Protein AF-A0A0K8Q286-F1 (afdb_monomer)

Sequence (168 aa):
MEIRVSDVCLDVRDAALIAALVRALVETAAREWEAGKPPDMVPAAILRQAAWRASRFGIEGSLLHPVAHKLDTARNVVTAIYDHVRDALDETGDATYVMEGLQRILTQGTGATRQRRSYERNGSLADVVTHATGVTHEETSNPHSGAERVLRSVVIPSRRPGVAALSR

Secondary structure (DSSP, 8-state):
-----PPPPSSHHHHHHHHHHHHHHHHHHHHHHHTTPPPP---HHHHHHHHHHHHHHGGGSEEE-TTT-SEEEHHHHHHHHHHHHHHHHHHHT-HHHHHHHHHHHHHH--HHHHHHHHHHHHT-HHHHHHHHHHHHHS----TTTTHHHHHTT------PPP-PPP--

Mean predicted aligned error: 9.71 Å

Structure (mmCIF, N/CA/C/O backbone):
data_AF-A0A0K8Q286-F1
#
_entry.id   AF-A0A0K8Q286-F1
#
loop_
_atom_site.group_PDB
_atom_site.id
_atom_site.type_symbol
_atom_site.label_atom_id
_atom_site.label_alt_id
_atom_site.label_comp_id
_atom_site.label_asym_id
_atom_site.label_entity_id
_atom_site.label_seq_id
_atom_site.pdbx_PDB_ins_code
_atom_site.Cartn_x
_atom_site.Cartn_y
_atom_site.Cartn_z
_atom_site.occupancy
_atom_site.B_iso_or_equiv
_atom_site.auth_seq_id
_atom_site.auth_comp_id
_atom_site.auth_asym_id
_atom_site.auth_atom_id
_atom_site.pdbx_PDB_model_num
ATOM 1 N N . MET A 1 1 ? 5.631 -16.336 -7.757 1.00 86.88 1 MET A N 1
ATOM 2 C CA . MET A 1 1 ? 6.086 -15.442 -6.667 1.00 86.88 1 MET A CA 1
ATOM 3 C C . MET A 1 1 ? 4.959 -15.342 -5.652 1.00 86.88 1 MET A C 1
ATOM 5 O O . MET A 1 1 ? 3.812 -15.384 -6.075 1.00 86.88 1 MET A O 1
ATOM 9 N N . GLU A 1 2 ? 5.255 -15.244 -4.357 1.00 93.19 2 GLU A N 1
ATOM 10 C CA . GLU A 1 2 ? 4.238 -15.126 -3.301 1.00 93.19 2 GLU A CA 1
ATOM 11 C C . GLU A 1 2 ? 4.537 -13.894 -2.435 1.00 93.19 2 GLU A C 1
ATOM 13 O O . GLU A 1 2 ? 5.647 -13.759 -1.921 1.00 93.19 2 GLU A O 1
ATOM 18 N N . ILE A 1 3 ? 3.564 -12.990 -2.280 1.00 93.88 3 ILE A N 1
ATOM 19 C CA . ILE A 1 3 ? 3.702 -11.753 -1.497 1.00 93.88 3 ILE A CA 1
ATOM 20 C C . ILE A 1 3 ? 2.902 -11.891 -0.200 1.00 93.88 3 ILE A C 1
ATOM 22 O O . ILE A 1 3 ? 1.687 -12.050 -0.233 1.00 93.88 3 ILE A O 1
ATOM 26 N N . ARG A 1 4 ? 3.593 -11.831 0.947 1.00 93.94 4 ARG A N 1
ATOM 27 C CA . ARG A 1 4 ? 3.036 -12.136 2.284 1.00 93.94 4 ARG A CA 1
ATOM 28 C C . ARG A 1 4 ? 3.178 -10.986 3.291 1.00 93.94 4 ARG A C 1
ATOM 30 O O . ARG A 1 4 ? 3.358 -11.221 4.480 1.00 93.94 4 ARG A O 1
ATOM 37 N N . VAL A 1 5 ? 3.180 -9.745 2.806 1.00 90.56 5 VAL A N 1
ATOM 38 C CA . VAL A 1 5 ? 3.386 -8.545 3.643 1.00 90.56 5 VAL A CA 1
ATOM 39 C C . VAL A 1 5 ? 2.078 -7.921 4.144 1.00 90.56 5 VAL A C 1
ATOM 41 O O . VAL A 1 5 ? 2.094 -7.134 5.084 1.00 90.56 5 VAL A O 1
ATOM 44 N N . SER A 1 6 ? 0.952 -8.242 3.509 1.00 89.50 6 SER A N 1
ATOM 45 C CA . SER A 1 6 ? -0.342 -7.622 3.792 1.00 89.50 6 SER A CA 1
ATOM 46 C C . SER A 1 6 ? -1.106 -8.361 4.889 1.00 89.50 6 SER A C 1
ATOM 48 O O . SER A 1 6 ? -1.218 -9.585 4.851 1.00 89.50 6 SER A O 1
ATOM 50 N N . ASP A 1 7 ? -1.689 -7.596 5.813 1.00 92.19 7 ASP A N 1
ATOM 51 C CA . ASP A 1 7 ? -2.733 -8.078 6.721 1.00 92.19 7 ASP A CA 1
ATOM 52 C C . ASP A 1 7 ? -4.074 -8.247 5.983 1.00 92.19 7 ASP A C 1
ATOM 54 O O . ASP A 1 7 ? -4.258 -7.778 4.855 1.00 92.19 7 ASP A O 1
ATOM 58 N N . VAL A 1 8 ? -5.049 -8.880 6.643 1.00 91.75 8 VAL A N 1
ATOM 59 C CA . VAL A 1 8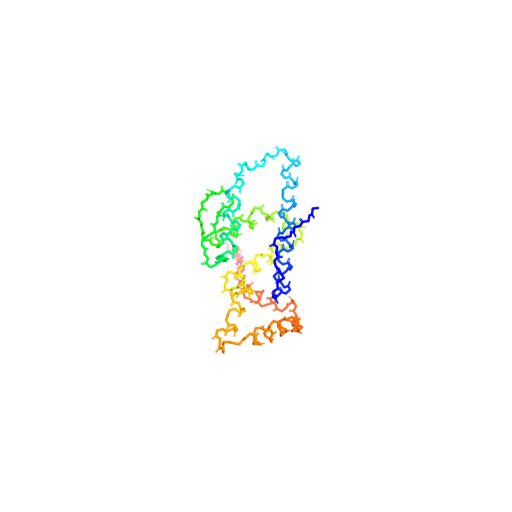 ? -6.426 -8.972 6.136 1.00 91.75 8 VAL A CA 1
ATOM 60 C C . VAL A 1 8 ? -7.055 -7.577 6.087 1.00 91.75 8 VAL A C 1
ATOM 62 O O . VAL A 1 8 ? -7.121 -6.870 7.095 1.00 91.75 8 VAL A O 1
ATOM 65 N N . CYS A 1 9 ? -7.536 -7.171 4.911 1.00 93.38 9 CYS A N 1
ATOM 66 C CA . CYS A 1 9 ? -8.200 -5.883 4.741 1.00 93.38 9 CYS A CA 1
ATOM 67 C C . CYS A 1 9 ? -9.593 -5.876 5.377 1.00 93.38 9 CYS A C 1
ATOM 69 O O . CYS A 1 9 ? -10.349 -6.834 5.248 1.00 93.38 9 CYS A O 1
ATOM 71 N N . LEU A 1 10 ? -9.951 -4.751 6.003 1.00 93.25 10 LEU A N 1
ATOM 72 C CA . LEU A 1 10 ? -11.299 -4.522 6.536 1.00 93.25 10 LEU A CA 1
ATOM 73 C C . LEU A 1 10 ? -12.357 -4.429 5.424 1.00 93.25 10 LEU A C 1
ATOM 75 O O . LEU A 1 10 ? -13.507 -4.778 5.642 1.00 93.25 10 LEU A O 1
ATOM 79 N N . ASP A 1 11 ? -11.963 -3.918 4.257 1.00 92.12 11 ASP A N 1
ATOM 80 C CA . ASP A 1 11 ? -12.818 -3.684 3.096 1.00 92.12 11 ASP A CA 1
ATOM 81 C C . ASP A 1 11 ? -12.265 -4.466 1.898 1.00 92.12 11 ASP A C 1
ATOM 83 O O . ASP A 1 11 ? -11.071 -4.386 1.593 1.00 92.12 11 ASP A O 1
ATOM 87 N N . VAL A 1 12 ? -13.127 -5.203 1.192 1.00 94.06 12 VAL A N 1
ATOM 88 C CA . VAL A 1 12 ? -12.737 -6.010 0.022 1.00 94.06 12 VAL A CA 1
ATOM 89 C C . VAL A 1 12 ? -12.137 -5.161 -1.103 1.00 94.06 12 VAL A C 1
ATOM 91 O O . VAL A 1 12 ? -11.270 -5.625 -1.843 1.00 94.06 12 VAL A O 1
ATOM 94 N N . ARG A 1 13 ? -12.531 -3.885 -1.203 1.00 94.44 13 ARG A N 1
ATOM 95 C CA . ARG A 1 13 ? -11.971 -2.945 -2.181 1.00 94.44 13 ARG A CA 1
ATOM 96 C C . ARG A 1 13 ? -10.506 -2.632 -1.889 1.00 94.44 13 ARG A C 1
ATOM 98 O O . ARG A 1 13 ? -9.739 -2.401 -2.815 1.00 94.44 13 ARG A O 1
ATOM 105 N N . ASP A 1 14 ? -10.098 -2.634 -0.621 1.00 95.06 14 ASP A N 1
ATOM 106 C CA . ASP A 1 14 ? -8.689 -2.446 -0.261 1.00 95.06 14 ASP A CA 1
ATOM 107 C C . ASP A 1 14 ? -7.869 -3.701 -0.601 1.00 95.06 14 ASP A C 1
ATOM 109 O O . ASP A 1 14 ? -6.742 -3.582 -1.080 1.00 95.06 14 ASP A O 1
ATOM 113 N N . ALA A 1 15 ? -8.447 -4.898 -0.444 1.00 95.38 15 ALA A N 1
ATOM 114 C CA . ALA A 1 15 ? -7.791 -6.147 -0.835 1.00 95.38 15 ALA A CA 1
ATOM 115 C C . ALA A 1 15 ? -7.560 -6.223 -2.354 1.00 95.38 15 ALA A C 1
ATOM 117 O O . ALA A 1 15 ? -6.452 -6.526 -2.799 1.00 95.38 15 ALA A O 1
ATOM 118 N N . ALA A 1 16 ? -8.580 -5.897 -3.152 1.00 96.69 16 ALA A N 1
ATOM 119 C CA . ALA A 1 16 ? -8.466 -5.854 -4.609 1.00 96.69 16 ALA A CA 1
ATOM 120 C C . ALA A 1 16 ? -7.492 -4.759 -5.084 1.00 96.69 16 ALA A C 1
ATOM 122 O O . ALA A 1 16 ? -6.695 -5.005 -5.987 1.00 96.69 16 ALA A O 1
ATOM 123 N N . LEU A 1 17 ? -7.474 -3.591 -4.429 1.00 97.62 17 LEU A N 1
ATOM 124 C CA . LEU A 1 17 ? -6.483 -2.540 -4.681 1.00 97.62 17 LEU A CA 1
ATOM 125 C C . LEU A 1 17 ? -5.046 -3.034 -4.461 1.00 97.62 17 LEU A C 1
ATOM 127 O O . LEU A 1 17 ? -4.186 -2.824 -5.317 1.00 97.62 17 LEU A O 1
ATOM 131 N N . ILE A 1 18 ? -4.781 -3.699 -3.331 1.00 96.81 18 ILE A N 1
ATOM 132 C CA . ILE A 1 18 ? -3.459 -4.266 -3.034 1.00 96.81 18 ILE A CA 1
ATOM 133 C C . ILE A 1 18 ? -3.087 -5.323 -4.077 1.00 96.81 18 ILE A C 1
ATOM 135 O O . ILE A 1 18 ? -1.960 -5.314 -4.566 1.00 96.81 18 ILE A O 1
ATOM 139 N N . ALA A 1 19 ? -4.021 -6.201 -4.451 1.00 97.31 19 ALA A N 1
ATOM 140 C CA . ALA A 1 19 ? -3.778 -7.230 -5.457 1.00 97.31 19 ALA A CA 1
ATOM 141 C C . ALA A 1 19 ? -3.413 -6.628 -6.827 1.00 97.31 19 ALA A C 1
ATOM 143 O O . ALA A 1 19 ? -2.432 -7.059 -7.435 1.00 97.31 19 ALA A O 1
ATOM 144 N N . ALA A 1 20 ? -4.146 -5.605 -7.281 1.00 98.25 20 ALA A N 1
ATOM 145 C CA . ALA A 1 20 ? -3.866 -4.905 -8.534 1.00 98.25 20 ALA A CA 1
ATOM 146 C C . ALA A 1 20 ? -2.491 -4.217 -8.513 1.00 98.25 20 ALA A C 1
ATOM 148 O O . ALA A 1 20 ? -1.699 -4.394 -9.438 1.00 98.25 20 ALA A O 1
ATOM 149 N N . LEU A 1 21 ? -2.161 -3.507 -7.426 1.00 97.88 21 LEU A N 1
ATOM 150 C CA . LEU A 1 21 ? -0.854 -2.862 -7.256 1.00 97.88 21 LEU A CA 1
ATOM 151 C C . LEU A 1 21 ? 0.298 -3.868 -7.224 1.00 97.88 21 LEU A C 1
ATOM 153 O O . LEU A 1 21 ? 1.310 -3.658 -7.884 1.00 97.88 21 LEU A O 1
ATOM 157 N N . VAL A 1 22 ? 0.157 -4.966 -6.478 1.00 97.88 22 VAL A N 1
ATOM 158 C CA . VAL A 1 22 ? 1.180 -6.019 -6.404 1.00 97.88 22 VAL A CA 1
ATOM 159 C C . VAL A 1 22 ? 1.397 -6.658 -7.770 1.00 97.88 22 VAL A C 1
ATOM 161 O O . VAL A 1 22 ? 2.541 -6.837 -8.181 1.00 97.88 22 VAL A O 1
ATOM 164 N N . ARG A 1 23 ? 0.317 -6.976 -8.489 1.00 98.00 23 ARG A N 1
ATOM 165 C CA . ARG A 1 23 ? 0.405 -7.531 -9.841 1.00 98.00 23 ARG A CA 1
ATOM 166 C C . ARG A 1 23 ? 1.133 -6.571 -10.782 1.00 98.00 23 ARG A C 1
ATOM 168 O O . ARG A 1 23 ? 2.031 -7.009 -11.492 1.00 98.00 23 ARG A O 1
ATOM 175 N N . ALA A 1 24 ? 0.793 -5.284 -10.745 1.00 98.56 24 ALA A N 1
ATOM 176 C CA . ALA A 1 24 ? 1.437 -4.271 -11.572 1.00 98.56 24 ALA A CA 1
ATOM 177 C C . ALA A 1 24 ? 2.921 -4.075 -11.211 1.00 98.56 24 ALA A C 1
ATOM 179 O O . ALA A 1 24 ? 3.753 -4.014 -12.106 1.00 98.56 24 ALA A O 1
ATOM 180 N N . LEU A 1 25 ? 3.282 -4.077 -9.921 1.00 97.62 25 LEU A N 1
ATOM 181 C CA . LEU A 1 25 ? 4.682 -4.038 -9.471 1.00 97.62 25 LEU A CA 1
ATOM 182 C C . LEU A 1 25 ? 5.492 -5.234 -9.988 1.00 97.62 25 LEU A C 1
ATOM 184 O O . LEU A 1 25 ? 6.625 -5.066 -10.434 1.00 97.62 25 LEU A O 1
ATOM 188 N N . VAL A 1 26 ? 4.923 -6.442 -9.920 1.00 97.50 26 VAL A N 1
ATOM 189 C CA . VAL A 1 26 ? 5.582 -7.662 -10.409 1.00 97.50 26 VAL A CA 1
ATOM 190 C C . VAL A 1 26 ? 5.764 -7.613 -11.923 1.00 97.50 26 VAL A C 1
ATOM 192 O O . VAL A 1 26 ? 6.849 -7.930 -12.402 1.00 97.50 26 VAL A O 1
ATOM 195 N N . GLU A 1 27 ? 4.736 -7.193 -12.658 1.00 98.12 27 GLU A N 1
ATOM 196 C CA . GLU A 1 27 ? 4.788 -7.058 -14.115 1.00 98.12 27 GLU A CA 1
ATOM 197 C C . GLU A 1 27 ? 5.829 -6.017 -14.548 1.00 98.12 27 GLU A C 1
ATOM 199 O O . GLU A 1 27 ? 6.678 -6.306 -15.390 1.00 98.12 27 GLU A O 1
ATOM 204 N N . THR A 1 28 ? 5.830 -4.835 -13.922 1.00 97.81 28 THR A N 1
ATOM 205 C CA . THR A 1 28 ? 6.839 -3.801 -14.177 1.00 97.81 28 THR A CA 1
ATOM 206 C C . THR A 1 28 ? 8.247 -4.339 -13.922 1.00 97.81 28 THR A C 1
ATOM 208 O O . THR A 1 28 ? 9.100 -4.241 -14.801 1.00 97.81 28 THR A O 1
ATOM 211 N N . ALA A 1 29 ? 8.491 -4.983 -12.776 1.00 96.50 29 ALA A N 1
ATOM 212 C CA . ALA A 1 29 ? 9.807 -5.532 -12.449 1.00 96.50 29 ALA A CA 1
ATOM 213 C C . ALA A 1 29 ? 10.257 -6.641 -13.423 1.00 96.50 29 ALA A C 1
ATOM 215 O O . ALA A 1 29 ? 11.434 -6.709 -13.779 1.00 96.50 29 ALA A O 1
ATOM 216 N N . ALA A 1 30 ? 9.335 -7.499 -13.876 1.00 97.12 30 ALA A N 1
ATOM 217 C CA . ALA A 1 30 ? 9.631 -8.542 -14.857 1.00 97.12 30 ALA A CA 1
ATOM 218 C C . ALA A 1 30 ? 10.073 -7.940 -16.199 1.00 97.12 30 ALA A C 1
ATOM 220 O O . ALA A 1 30 ? 11.106 -8.335 -16.739 1.00 97.12 30 ALA A O 1
ATOM 221 N N . ARG A 1 31 ? 9.360 -6.918 -16.688 1.00 97.38 31 ARG A N 1
ATOM 222 C CA . ARG A 1 31 ? 9.719 -6.202 -17.925 1.00 97.38 31 ARG A CA 1
ATOM 223 C C . ARG A 1 31 ? 11.051 -5.484 -17.820 1.00 97.38 31 ARG A C 1
ATOM 225 O O . ARG A 1 31 ? 11.828 -5.477 -18.770 1.00 97.38 31 ARG A O 1
ATOM 232 N N . GLU A 1 32 ? 11.325 -4.853 -16.681 1.00 97.31 32 GLU A N 1
ATOM 233 C CA . GLU A 1 32 ? 12.608 -4.190 -16.454 1.00 97.31 32 GLU A CA 1
ATOM 234 C C . GLU A 1 32 ? 13.766 -5.189 -16.503 1.00 97.31 32 GLU A C 1
ATOM 236 O O . GLU A 1 32 ? 14.785 -4.907 -17.140 1.00 97.31 32 GLU A O 1
ATOM 241 N N . TRP A 1 33 ? 13.581 -6.373 -15.915 1.00 97.00 33 TRP A N 1
ATOM 242 C CA . TRP A 1 33 ? 14.554 -7.458 -15.987 1.00 97.00 33 TRP A CA 1
ATOM 243 C C . TRP A 1 33 ? 14.748 -7.980 -17.417 1.00 97.00 33 TRP A C 1
ATOM 245 O O . TRP A 1 33 ? 15.889 -8.087 -17.868 1.00 97.00 33 TRP A O 1
ATOM 255 N N . GLU A 1 34 ? 13.666 -8.239 -18.159 1.00 97.94 34 GLU A N 1
ATOM 256 C CA . GLU A 1 34 ? 13.732 -8.665 -19.569 1.00 97.94 34 GLU A CA 1
ATOM 257 C C . GLU A 1 34 ? 14.422 -7.621 -20.460 1.00 97.94 34 GLU A C 1
ATOM 259 O O . GLU A 1 34 ? 15.180 -7.969 -21.365 1.00 97.94 34 GLU A O 1
ATOM 264 N N . ALA A 1 35 ? 14.224 -6.334 -20.164 1.00 97.94 35 ALA A N 1
ATOM 265 C CA . ALA A 1 35 ? 14.889 -5.221 -20.834 1.00 97.94 35 ALA A CA 1
ATOM 266 C C . ALA A 1 35 ? 16.355 -5.016 -20.396 1.00 97.94 35 ALA A C 1
ATOM 268 O O . ALA A 1 35 ? 17.002 -4.068 -20.846 1.00 97.94 35 ALA A O 1
ATOM 269 N N . GLY A 1 36 ? 16.888 -5.861 -19.508 1.00 97.94 36 GLY A N 1
ATOM 270 C CA . GLY A 1 36 ? 18.265 -5.784 -19.023 1.00 97.94 36 GLY A CA 1
ATOM 271 C C . GLY A 1 36 ? 18.542 -4.596 -18.099 1.00 97.94 36 GLY A C 1
ATOM 272 O O . GLY A 1 36 ? 19.703 -4.220 -17.923 1.00 97.94 36 GLY A O 1
ATOM 273 N N . LYS A 1 37 ? 17.509 -3.982 -17.507 1.00 97.00 37 LYS A N 1
ATOM 274 C CA . LYS A 1 37 ? 17.691 -2.904 -16.531 1.00 97.00 37 LYS A CA 1
ATOM 275 C C . LYS A 1 37 ? 18.150 -3.504 -15.195 1.00 97.00 37 LYS A C 1
ATOM 277 O O . LYS A 1 37 ? 17.470 -4.380 -14.658 1.00 97.00 37 LYS A O 1
ATOM 282 N N . PRO A 1 38 ? 19.287 -3.061 -14.635 1.00 93.56 38 PRO A N 1
ATOM 283 C CA . PRO A 1 38 ? 19.722 -3.538 -13.331 1.00 93.56 38 PRO A CA 1
ATOM 284 C C . PRO A 1 38 ? 18.783 -3.020 -12.227 1.00 93.56 38 PRO A C 1
ATOM 286 O O . PRO A 1 38 ? 18.315 -1.882 -12.320 1.00 93.56 38 PRO A O 1
ATOM 2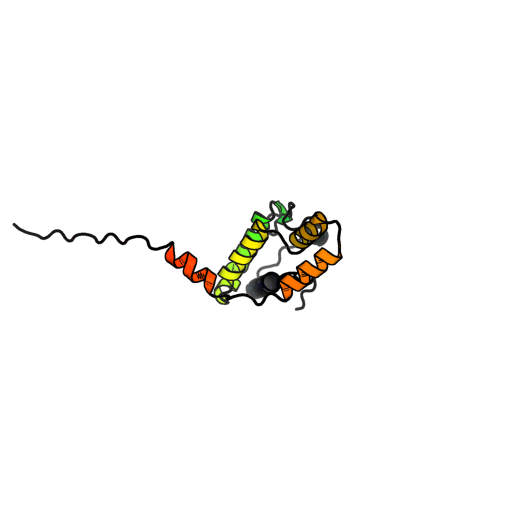89 N N . PRO A 1 39 ? 18.529 -3.811 -11.168 1.00 90.62 39 PRO A N 1
ATOM 290 C CA . PRO A 1 39 ? 17.761 -3.341 -10.022 1.00 90.62 39 PRO A CA 1
ATOM 291 C C . PRO A 1 39 ? 18.520 -2.242 -9.268 1.00 90.62 39 PRO A C 1
ATOM 293 O O . PRO A 1 39 ? 19.754 -2.218 -9.254 1.00 90.62 39 PRO A O 1
ATOM 296 N N . ASP A 1 40 ? 17.783 -1.365 -8.584 1.00 88.75 40 ASP A N 1
ATOM 297 C CA . ASP A 1 40 ? 18.391 -0.423 -7.645 1.00 88.75 40 ASP A CA 1
ATOM 298 C C . ASP A 1 40 ? 19.000 -1.190 -6.457 1.00 88.75 40 ASP A C 1
ATOM 300 O O . ASP A 1 40 ? 18.330 -1.980 -5.784 1.00 88.75 40 ASP A O 1
ATOM 304 N N . MET A 1 41 ? 20.288 -0.969 -6.195 1.00 90.12 41 MET A N 1
ATOM 305 C CA . MET A 1 41 ? 21.068 -1.696 -5.189 1.00 90.12 41 MET A CA 1
ATOM 306 C C . MET A 1 41 ? 20.846 -1.117 -3.786 1.00 90.12 41 MET A C 1
ATOM 308 O O . MET A 1 41 ? 21.782 -0.713 -3.092 1.00 90.12 41 MET A O 1
ATOM 312 N N . VAL A 1 42 ? 19.584 -1.082 -3.357 1.00 92.31 42 VAL A N 1
ATOM 313 C CA . VAL A 1 42 ? 19.173 -0.538 -2.061 1.00 92.31 42 VAL A CA 1
ATOM 314 C C . VAL A 1 42 ? 19.631 -1.466 -0.927 1.00 92.31 42 VAL A C 1
ATOM 316 O O . VAL A 1 42 ? 19.249 -2.640 -0.892 1.00 92.31 42 VAL A O 1
ATOM 319 N N . PRO A 1 43 ? 20.402 -0.973 0.062 1.00 93.81 43 PRO A N 1
ATOM 320 C CA . PRO A 1 43 ? 20.803 -1.780 1.206 1.00 93.81 43 PRO A CA 1
ATOM 321 C C . PRO A 1 43 ? 19.602 -2.343 1.971 1.00 93.81 43 PRO A C 1
ATOM 323 O O . PRO A 1 43 ? 18.660 -1.623 2.307 1.00 93.81 43 PRO A O 1
ATOM 326 N N . ALA A 1 44 ? 19.680 -3.613 2.374 1.00 94.44 44 ALA A N 1
ATOM 327 C CA . ALA A 1 44 ? 18.607 -4.279 3.119 1.00 94.44 44 ALA A CA 1
ATOM 328 C C . ALA A 1 44 ? 18.214 -3.550 4.422 1.00 94.44 44 ALA A C 1
ATOM 330 O O . ALA A 1 44 ? 17.074 -3.645 4.873 1.00 94.44 44 ALA A O 1
ATOM 331 N N . ALA A 1 45 ? 19.143 -2.808 5.035 1.00 94.81 45 ALA A N 1
ATOM 332 C CA . ALA A 1 45 ? 18.855 -1.972 6.200 1.00 94.81 45 ALA A CA 1
ATOM 333 C C . ALA A 1 45 ? 17.856 -0.843 5.884 1.00 94.81 45 ALA A C 1
ATOM 335 O O . ALA A 1 45 ? 16.955 -0.596 6.684 1.00 94.81 45 ALA A O 1
ATOM 336 N N . ILE A 1 46 ? 17.967 -0.220 4.706 1.00 93.50 46 ILE A N 1
ATOM 337 C CA . ILE A 1 46 ? 17.048 0.826 4.244 1.00 93.50 46 ILE A CA 1
ATOM 338 C C . ILE A 1 46 ? 15.663 0.228 3.982 1.00 93.50 46 ILE A C 1
ATOM 340 O O . ILE A 1 46 ? 14.666 0.775 4.450 1.00 93.50 46 ILE A O 1
ATOM 344 N N . LEU A 1 47 ? 15.592 -0.940 3.333 1.00 93.81 47 LEU A N 1
ATOM 345 C CA . LEU A 1 47 ? 14.324 -1.644 3.096 1.00 93.81 47 LEU A CA 1
ATOM 346 C C . LEU A 1 47 ? 13.612 -2.007 4.408 1.00 93.81 47 LEU A C 1
ATOM 348 O O . LEU A 1 47 ? 12.413 -1.774 4.551 1.00 93.81 47 LEU A O 1
ATOM 352 N N . ARG A 1 48 ? 14.352 -2.511 5.408 1.00 95.00 48 ARG A N 1
ATOM 353 C CA . ARG A 1 48 ? 13.795 -2.790 6.744 1.00 95.00 48 ARG A CA 1
ATOM 354 C C . ARG A 1 48 ? 13.283 -1.528 7.432 1.00 95.00 48 ARG A C 1
ATOM 356 O O . ARG A 1 48 ? 12.227 -1.567 8.057 1.00 95.00 48 ARG A O 1
ATOM 363 N N . GLN A 1 49 ? 14.001 -0.414 7.308 1.00 94.19 49 GLN A N 1
ATOM 364 C CA . GLN A 1 49 ? 13.562 0.866 7.858 1.00 94.19 49 GLN A CA 1
ATOM 365 C C . GLN A 1 49 ? 12.295 1.379 7.160 1.00 94.19 49 GLN A C 1
ATOM 367 O O . GLN A 1 49 ? 11.385 1.856 7.838 1.00 94.19 49 GLN A O 1
ATOM 372 N N . ALA A 1 50 ? 12.212 1.259 5.833 1.00 95.06 50 ALA A N 1
ATOM 373 C CA . ALA A 1 50 ? 11.025 1.621 5.065 1.00 95.06 50 ALA A CA 1
ATOM 374 C C . ALA A 1 50 ? 9.806 0.800 5.506 1.00 95.06 50 ALA A C 1
ATOM 376 O O . ALA A 1 50 ? 8.772 1.379 5.842 1.00 95.06 50 ALA A O 1
ATOM 377 N N . ALA A 1 51 ? 9.962 -0.526 5.596 1.00 95.44 51 ALA A N 1
ATOM 378 C CA . ALA A 1 51 ? 8.917 -1.436 6.057 1.00 95.44 51 ALA A CA 1
ATOM 379 C C . ALA A 1 51 ? 8.463 -1.100 7.484 1.00 95.44 51 ALA A C 1
ATOM 381 O O . ALA A 1 51 ? 7.275 -0.902 7.721 1.00 95.44 51 ALA A O 1
ATOM 382 N N . TRP A 1 52 ? 9.402 -0.931 8.421 1.00 95.56 52 TRP A N 1
ATOM 383 C CA . TRP A 1 52 ? 9.075 -0.568 9.800 1.00 95.56 52 TRP A CA 1
ATOM 384 C C . TRP A 1 52 ? 8.299 0.753 9.889 1.00 95.56 52 TRP A C 1
ATOM 386 O O . TRP A 1 52 ? 7.300 0.833 10.605 1.00 95.56 52 TRP A O 1
ATOM 396 N N . ARG A 1 53 ? 8.715 1.789 9.144 1.00 96.06 53 ARG A N 1
ATOM 397 C CA . ARG A 1 53 ? 8.006 3.079 9.127 1.00 96.06 53 ARG A CA 1
ATOM 398 C C . ARG A 1 53 ? 6.597 2.941 8.561 1.00 96.06 53 ARG A C 1
ATOM 400 O O . ARG A 1 53 ? 5.666 3.479 9.159 1.00 96.06 53 ARG A O 1
ATOM 407 N N . ALA A 1 54 ? 6.446 2.222 7.450 1.00 95.62 54 ALA A N 1
ATOM 408 C CA . ALA A 1 54 ? 5.147 1.967 6.839 1.00 95.62 54 ALA A CA 1
ATOM 409 C C . ALA A 1 54 ? 4.211 1.231 7.809 1.00 95.62 54 ALA A C 1
ATOM 411 O O . ALA A 1 54 ? 3.084 1.671 8.008 1.00 95.62 54 ALA A O 1
ATOM 412 N N . SER A 1 55 ? 4.692 0.194 8.497 1.00 94.50 55 SER A N 1
ATOM 413 C CA . SER A 1 55 ? 3.897 -0.533 9.494 1.00 94.50 55 SER A CA 1
ATOM 414 C C . SER A 1 55 ? 3.553 0.318 10.721 1.00 94.50 55 SER A C 1
ATOM 416 O O . SER A 1 55 ? 2.446 0.229 11.246 1.00 94.50 55 SER A O 1
ATOM 418 N N . ARG A 1 56 ? 4.483 1.156 11.201 1.00 94.75 56 ARG A N 1
ATOM 419 C CA . ARG A 1 56 ? 4.293 1.924 12.442 1.00 94.75 56 ARG A CA 1
ATOM 420 C C . ARG A 1 56 ? 3.392 3.144 12.276 1.00 94.75 56 ARG A C 1
ATOM 422 O O . ARG A 1 56 ? 2.663 3.477 13.217 1.00 94.75 56 ARG A O 1
ATOM 429 N N . PHE A 1 57 ? 3.504 3.837 11.146 1.00 94.25 57 PHE A N 1
ATOM 430 C CA . PHE A 1 57 ? 2.839 5.123 10.918 1.00 94.25 57 PHE A CA 1
ATOM 431 C C . PHE A 1 57 ? 1.783 5.075 9.811 1.00 94.25 57 PHE A C 1
ATOM 433 O O . PHE A 1 57 ? 0.918 5.947 9.760 1.00 94.25 57 PHE A O 1
ATOM 440 N N . GLY A 1 58 ? 1.827 4.071 8.932 1.00 94.12 58 GLY A N 1
ATOM 441 C CA . GLY A 1 58 ? 0.935 3.983 7.782 1.00 94.12 58 GLY A CA 1
ATOM 442 C C . GLY A 1 58 ? 0.962 5.254 6.934 1.00 94.12 58 GLY A C 1
ATOM 443 O O . GLY A 1 58 ? 1.988 5.919 6.794 1.00 94.12 58 GLY A O 1
ATOM 444 N N . ILE A 1 59 ? -0.203 5.618 6.403 1.00 95.00 59 ILE A N 1
ATOM 445 C CA . ILE A 1 59 ? -0.389 6.829 5.590 1.00 95.00 59 ILE A CA 1
ATOM 446 C C . ILE A 1 59 ? -0.412 8.132 6.407 1.00 95.00 59 ILE A C 1
ATOM 448 O O . ILE A 1 59 ? -0.456 9.214 5.828 1.00 95.00 59 ILE A O 1
ATOM 452 N N . GLU A 1 60 ? -0.429 8.038 7.739 1.00 93.31 60 GLU A N 1
ATOM 453 C CA . GLU A 1 60 ? -0.504 9.189 8.649 1.00 93.31 60 GLU A CA 1
ATOM 454 C C . GLU A 1 60 ? 0.893 9.772 8.945 1.00 93.31 60 GLU A C 1
ATOM 456 O O . GLU A 1 60 ? 1.003 10.860 9.505 1.00 93.31 60 GLU A O 1
ATOM 461 N N . GLY A 1 61 ? 1.973 9.076 8.563 1.00 93.38 61 GLY A N 1
ATOM 462 C CA . GLY A 1 61 ? 3.352 9.529 8.758 1.00 93.38 61 GLY A CA 1
ATOM 463 C C . GLY A 1 61 ? 4.132 9.769 7.468 1.00 93.38 61 GLY A C 1
ATOM 464 O O . GLY A 1 61 ? 3.641 9.593 6.355 1.00 93.38 61 GLY A O 1
ATOM 465 N N . SER A 1 62 ? 5.400 10.155 7.630 1.00 96.31 62 SER A N 1
ATOM 466 C CA . SER A 1 62 ? 6.346 10.242 6.512 1.00 96.31 62 SER A CA 1
ATOM 467 C C . SER A 1 62 ? 6.916 8.865 6.174 1.00 96.31 62 SER A C 1
ATOM 469 O O . SER A 1 62 ? 7.417 8.159 7.062 1.00 96.31 62 SER A O 1
ATOM 471 N N . LEU A 1 63 ? 6.899 8.519 4.893 1.00 97.31 63 LEU A N 1
ATOM 472 C CA . LEU A 1 63 ? 7.361 7.246 4.345 1.00 97.31 63 LEU A CA 1
ATOM 473 C C . LE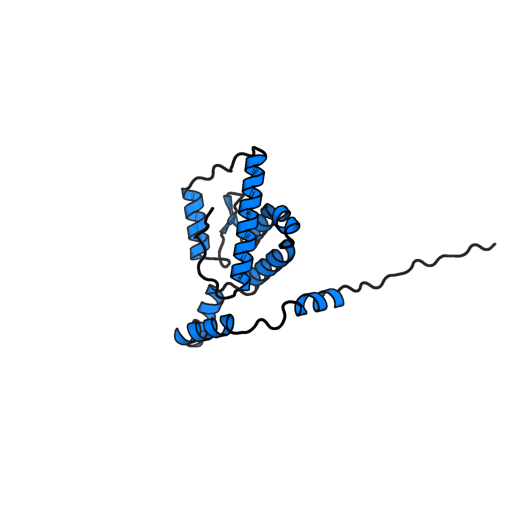U A 1 63 ? 8.665 7.442 3.572 1.00 97.31 63 LEU A C 1
ATOM 475 O O . LEU A 1 63 ? 8.991 8.556 3.174 1.00 97.31 63 LEU A O 1
ATOM 479 N N . LEU A 1 64 ? 9.433 6.370 3.384 1.00 96.62 64 LEU A N 1
ATOM 480 C CA . LEU A 1 64 ? 10.627 6.430 2.546 1.00 96.62 64 LEU A CA 1
ATOM 481 C C . LEU A 1 64 ? 10.212 6.395 1.069 1.00 96.62 64 LEU A C 1
ATOM 483 O O . LEU A 1 64 ? 9.546 5.456 0.642 1.00 96.62 64 LEU A O 1
ATOM 487 N N . HIS A 1 65 ? 10.606 7.408 0.30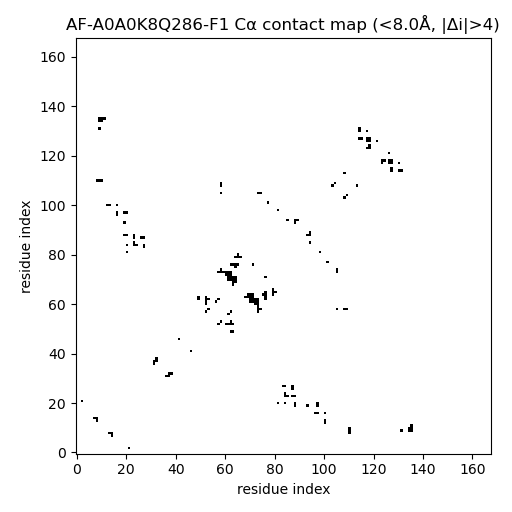2 1.00 95.81 65 HIS A N 1
ATOM 488 C CA . HIS A 1 65 ? 10.343 7.486 -1.129 1.00 95.81 65 HIS A CA 1
ATOM 489 C C . HIS A 1 65 ? 11.199 6.455 -1.892 1.00 95.81 65 HIS A C 1
ATOM 491 O O . HIS A 1 65 ? 12.421 6.484 -1.738 1.00 95.81 65 HIS A O 1
ATOM 497 N N . PRO A 1 66 ? 10.609 5.598 -2.754 1.00 91.50 66 PRO A N 1
ATOM 498 C CA . PRO A 1 66 ? 11.301 4.451 -3.357 1.00 91.50 66 PRO A CA 1
ATOM 499 C C . PRO A 1 66 ? 12.425 4.835 -4.329 1.00 91.50 66 PRO A C 1
ATOM 501 O O . PRO A 1 66 ? 13.398 4.108 -4.435 1.00 91.50 66 PRO A O 1
ATOM 504 N N . VAL A 1 67 ? 12.301 5.981 -5.010 1.00 90.00 67 VAL A N 1
ATOM 505 C CA . VAL A 1 67 ? 13.333 6.500 -5.933 1.00 90.00 67 VAL A CA 1
ATOM 506 C C . VAL A 1 67 ? 14.321 7.454 -5.248 1.00 90.00 67 VAL A C 1
ATOM 508 O O . VAL A 1 67 ? 15.528 7.336 -5.408 1.00 90.00 67 VAL A O 1
ATOM 511 N N . ALA A 1 68 ? 13.823 8.439 -4.490 1.00 91.00 68 ALA A N 1
ATOM 512 C CA . ALA A 1 68 ? 14.668 9.477 -3.899 1.00 91.00 68 ALA A CA 1
ATOM 513 C C . ALA A 1 68 ? 15.417 9.034 -2.627 1.00 91.00 68 ALA A C 1
ATOM 515 O O . ALA A 1 68 ? 16.298 9.764 -2.169 1.00 91.00 68 ALA A O 1
ATOM 516 N N . HIS A 1 69 ? 15.041 7.899 -2.023 1.00 90.88 69 HIS A N 1
ATOM 517 C CA . HIS A 1 69 ? 15.614 7.365 -0.777 1.00 90.88 69 HIS A CA 1
ATOM 518 C C . HIS A 1 69 ? 15.601 8.355 0.396 1.00 90.88 69 HIS A C 1
ATOM 520 O O . HIS A 1 69 ? 16.472 8.349 1.266 1.00 90.88 69 HIS A O 1
ATOM 526 N N . LYS A 1 70 ? 14.588 9.226 0.429 1.00 94.50 70 LYS A N 1
ATOM 527 C CA . LYS A 1 70 ? 14.368 10.242 1.467 1.00 94.50 70 LYS A CA 1
ATOM 528 C C . LYS A 1 70 ? 12.958 10.134 2.022 1.00 94.50 70 LYS A C 1
ATOM 530 O O . LYS A 1 70 ? 12.075 9.568 1.385 1.00 94.50 70 LYS A O 1
ATOM 535 N N . LEU A 1 71 ? 12.756 10.660 3.228 1.00 96.94 71 LEU A N 1
ATOM 536 C CA . LEU A 1 71 ? 11.418 10.744 3.799 1.00 96.94 71 LEU A CA 1
ATOM 537 C C . LEU A 1 71 ? 10.568 11.741 3.014 1.00 96.94 71 LEU A C 1
ATOM 539 O O . LEU A 1 71 ? 11.026 12.842 2.719 1.00 96.94 71 LEU A O 1
ATOM 543 N N . ASP A 1 72 ? 9.329 11.358 2.744 1.00 98.06 72 ASP A N 1
ATOM 544 C CA . ASP A 1 72 ? 8.338 12.190 2.075 1.00 98.06 72 ASP A CA 1
ATOM 545 C C . ASP A 1 72 ? 6.933 11.887 2.625 1.00 98.06 72 ASP A C 1
ATOM 547 O O . ASP A 1 72 ? 6.728 10.971 3.430 1.00 98.06 72 ASP A O 1
ATOM 551 N N . THR A 1 73 ? 5.950 12.685 2.230 1.00 97.19 73 THR A N 1
ATOM 552 C CA . THR A 1 73 ? 4.542 12.474 2.558 1.00 97.19 73 THR A CA 1
ATOM 553 C C . THR A 1 73 ? 4.034 11.166 1.954 1.00 97.19 73 THR A C 1
ATOM 555 O O . THR A 1 73 ? 4.426 10.779 0.852 1.00 97.19 73 THR A O 1
ATOM 558 N N . ALA A 1 74 ? 3.103 10.498 2.641 1.00 96.50 74 ALA A N 1
ATOM 559 C CA . ALA A 1 74 ? 2.490 9.276 2.122 1.00 96.50 74 ALA A CA 1
ATOM 560 C C . ALA A 1 74 ? 1.848 9.481 0.741 1.00 96.50 74 ALA A C 1
ATOM 562 O O . ALA A 1 74 ? 1.934 8.596 -0.104 1.00 96.50 74 ALA A O 1
ATOM 563 N N . ARG A 1 75 ? 1.273 10.667 0.486 1.00 96.81 75 ARG A N 1
ATOM 564 C CA . ARG A 1 75 ? 0.728 11.038 -0.826 1.00 96.81 75 ARG A CA 1
ATOM 565 C C . ARG A 1 75 ? 1.798 10.974 -1.913 1.00 96.81 75 ARG A C 1
ATOM 567 O O . ARG A 1 75 ? 1.584 10.288 -2.900 1.00 96.81 75 ARG A O 1
ATOM 574 N N . ASN A 1 76 ? 2.936 11.637 -1.717 1.00 97.44 76 ASN A N 1
ATOM 575 C CA . ASN A 1 76 ? 4.007 11.655 -2.714 1.00 97.44 76 ASN A CA 1
ATOM 576 C C . ASN A 1 76 ? 4.586 10.256 -2.947 1.00 97.44 76 ASN A C 1
ATOM 578 O O . ASN A 1 76 ? 4.769 9.854 -4.091 1.00 97.44 76 ASN A O 1
ATOM 582 N N . VAL A 1 77 ? 4.805 9.485 -1.876 1.00 97.88 77 VAL A N 1
ATOM 583 C CA . VAL A 1 77 ? 5.321 8.111 -1.984 1.00 97.88 77 VAL A CA 1
ATOM 584 C C . VAL A 1 77 ? 4.362 7.203 -2.755 1.00 97.88 77 VAL A C 1
ATOM 586 O O . VAL A 1 77 ? 4.789 6.470 -3.642 1.00 97.88 77 VAL A O 1
ATOM 589 N N . VAL A 1 78 ? 3.066 7.262 -2.449 1.00 96.25 78 VAL A N 1
ATOM 590 C CA . VAL A 1 78 ? 2.041 6.464 -3.133 1.00 96.25 78 VAL A CA 1
ATOM 591 C C . VAL A 1 78 ? 1.883 6.888 -4.595 1.00 96.25 78 VAL A C 1
ATOM 593 O O . VAL A 1 78 ? 1.770 6.019 -5.455 1.00 96.25 78 VAL A O 1
ATOM 596 N N . THR A 1 79 ? 1.925 8.190 -4.891 1.00 96.62 79 THR A N 1
ATOM 597 C CA . THR A 1 79 ? 1.917 8.691 -6.273 1.00 96.62 79 THR A CA 1
ATOM 598 C C . THR A 1 79 ? 3.126 8.179 -7.051 1.00 96.62 79 THR A C 1
ATOM 600 O O . THR A 1 79 ? 2.953 7.669 -8.148 1.00 96.62 79 THR A O 1
ATOM 603 N N . ALA A 1 80 ? 4.327 8.211 -6.467 1.00 97.50 80 ALA A N 1
ATOM 604 C CA . ALA A 1 80 ? 5.526 7.693 -7.123 1.00 97.50 80 ALA A CA 1
ATOM 605 C C . ALA A 1 80 ? 5.434 6.187 -7.424 1.00 97.50 80 ALA A C 1
ATOM 607 O O . ALA A 1 80 ? 5.885 5.742 -8.476 1.00 97.50 80 ALA A O 1
ATOM 608 N N . ILE A 1 81 ? 4.831 5.401 -6.522 1.00 96.81 81 ILE A N 1
ATOM 609 C CA . ILE A 1 81 ? 4.561 3.977 -6.769 1.00 96.81 81 ILE A CA 1
ATOM 610 C C . ILE A 1 81 ? 3.554 3.814 -7.909 1.00 96.81 81 ILE A C 1
ATOM 612 O O . ILE A 1 81 ? 3.802 3.018 -8.807 1.00 96.81 81 ILE A O 1
ATOM 616 N N . TYR A 1 82 ? 2.446 4.562 -7.888 1.00 97.94 82 TYR A N 1
ATOM 617 C CA . TYR A 1 82 ? 1.435 4.516 -8.946 1.00 97.94 82 TYR A CA 1
ATOM 618 C C . TYR A 1 82 ? 2.032 4.858 -10.314 1.00 97.94 82 TYR A C 1
ATOM 620 O O . TYR A 1 82 ? 1.837 4.109 -11.266 1.00 97.94 82 TYR A O 1
ATOM 628 N N . ASP A 1 83 ? 2.793 5.950 -10.400 1.00 97.81 83 ASP A N 1
ATOM 629 C CA . ASP A 1 83 ? 3.411 6.400 -11.646 1.00 97.81 83 ASP A CA 1
ATOM 630 C C . ASP A 1 83 ? 4.403 5.362 -12.186 1.00 97.81 83 ASP A C 1
ATOM 632 O O . ASP A 1 83 ? 4.445 5.124 -13.390 1.00 97.81 83 ASP A O 1
ATOM 636 N N . HIS A 1 84 ? 5.152 4.691 -11.304 1.00 97.50 84 HIS A N 1
ATOM 637 C CA . HIS A 1 84 ? 6.085 3.629 -11.687 1.00 97.50 84 HIS A CA 1
ATOM 638 C C . HIS A 1 84 ? 5.393 2.401 -12.304 1.00 97.50 84 HIS A C 1
ATOM 640 O O . HIS A 1 84 ? 5.967 1.748 -13.172 1.00 97.50 84 HIS A O 1
ATOM 646 N N . VAL A 1 85 ? 4.164 2.084 -11.887 1.00 98.31 85 VAL A N 1
ATOM 647 C CA . VAL A 1 85 ? 3.426 0.899 -12.368 1.00 98.31 85 VAL A CA 1
ATOM 648 C C . VAL A 1 85 ? 2.295 1.227 -13.341 1.00 98.31 85 VAL A C 1
ATOM 650 O O . VAL A 1 85 ? 1.519 0.343 -13.707 1.00 98.31 85 VAL A O 1
ATOM 653 N N . ARG A 1 86 ? 2.183 2.492 -13.755 1.00 98.00 86 ARG A N 1
ATOM 654 C CA . ARG A 1 86 ? 1.045 2.999 -14.523 1.00 98.00 86 ARG A CA 1
ATOM 655 C C . ARG A 1 86 ? 0.818 2.236 -15.822 1.00 98.00 86 ARG A C 1
ATOM 657 O O . ARG A 1 86 ? -0.313 1.838 -16.073 1.00 98.00 86 ARG A O 1
ATOM 664 N N . ASP A 1 87 ? 1.870 1.977 -16.591 1.00 98.31 87 ASP A N 1
ATOM 665 C CA . ASP A 1 87 ? 1.748 1.285 -17.879 1.00 98.31 87 ASP A CA 1
ATOM 666 C C . ASP A 1 87 ? 1.148 -0.126 -17.705 1.00 98.31 87 ASP A C 1
ATOM 668 O O . ASP A 1 87 ? 0.208 -0.503 -18.402 1.00 98.31 87 ASP A O 1
ATOM 672 N N . ALA A 1 88 ? 1.606 -0.879 -16.697 1.00 98.50 88 ALA A N 1
ATOM 673 C CA . ALA A 1 88 ? 1.073 -2.208 -16.384 1.00 98.50 88 ALA A CA 1
ATOM 674 C C . ALA A 1 88 ? -0.387 -2.166 -15.882 1.00 98.50 88 ALA A C 1
ATOM 676 O O . ALA A 1 88 ? -1.170 -3.098 -16.105 1.00 98.50 88 ALA A O 1
ATOM 677 N N . LEU A 1 89 ? -0.777 -1.087 -15.197 1.00 98.50 89 LEU A N 1
ATOM 678 C CA . LEU A 1 89 ? -2.162 -0.866 -14.782 1.00 98.50 89 LEU A CA 1
ATOM 679 C C . LEU A 1 89 ? -3.067 -0.497 -15.962 1.00 98.50 89 LEU A C 1
ATOM 681 O O . LEU A 1 89 ? -4.175 -1.025 -16.050 1.00 98.50 89 LEU A O 1
ATOM 685 N N . ASP A 1 90 ? -2.606 0.374 -16.860 1.00 98.31 90 ASP A N 1
ATOM 686 C CA . ASP A 1 90 ? -3.358 0.820 -18.037 1.00 98.31 90 ASP A CA 1
ATOM 687 C C . ASP A 1 90 ? -3.666 -0.368 -18.966 1.00 98.31 90 ASP A C 1
ATOM 689 O O . ASP A 1 90 ? -4.806 -0.544 -19.395 1.00 98.31 90 ASP A O 1
ATOM 693 N N . GLU A 1 91 ? -2.699 -1.259 -19.189 1.00 97.88 91 GLU A N 1
ATOM 694 C CA . GLU A 1 91 ? -2.881 -2.460 -20.021 1.00 97.88 91 GLU A CA 1
ATOM 695 C C . GLU A 1 91 ? -3.902 -3.459 -19.473 1.00 97.88 91 GLU A C 1
ATOM 697 O O . GLU A 1 91 ? -4.509 -4.220 -20.227 1.00 97.88 91 GLU A O 1
ATOM 702 N N . THR A 1 92 ? -4.099 -3.465 -18.157 1.00 96.31 92 THR A N 1
ATOM 703 C CA . THR A 1 92 ? -5.070 -4.348 -17.504 1.00 96.31 92 THR A CA 1
ATOM 704 C C . THR A 1 92 ? -6.394 -3.665 -17.191 1.00 96.31 92 THR A C 1
ATOM 706 O O . THR A 1 92 ? -7.315 -4.322 -16.714 1.00 96.31 92 THR A O 1
ATOM 709 N N . GLY A 1 93 ? -6.516 -2.370 -17.501 1.00 97.75 93 GLY A N 1
ATOM 710 C CA . GLY A 1 93 ? -7.708 -1.571 -17.222 1.00 97.75 93 GLY A CA 1
ATOM 711 C C . GLY A 1 93 ? -7.886 -1.194 -15.747 1.00 97.75 93 GLY A C 1
ATOM 712 O O . GLY A 1 93 ? -8.921 -0.637 -15.385 1.00 97.75 93 GLY A O 1
ATOM 713 N N . ASP A 1 94 ? -6.889 -1.451 -14.896 1.00 98.19 94 ASP A N 1
ATOM 714 C CA . ASP A 1 94 ? -6.982 -1.260 -13.443 1.00 98.19 94 ASP A CA 1
ATOM 715 C C . ASP A 1 94 ? -6.556 0.146 -12.985 1.00 98.19 94 ASP A C 1
ATOM 717 O O . ASP A 1 94 ? -6.770 0.511 -11.828 1.00 98.19 94 ASP A O 1
ATOM 721 N N . ALA A 1 95 ? -5.979 0.966 -13.869 1.00 98.12 95 ALA A N 1
ATOM 722 C CA . ALA A 1 95 ? -5.411 2.270 -13.516 1.00 98.12 95 ALA A CA 1
ATOM 723 C C . ALA A 1 95 ? -6.402 3.198 -12.795 1.00 98.12 95 ALA A C 1
ATOM 725 O O . ALA A 1 95 ? -6.094 3.733 -11.726 1.00 98.12 95 ALA A O 1
ATOM 726 N N . THR A 1 96 ? -7.620 3.347 -13.327 1.00 97.62 96 THR A N 1
ATOM 727 C CA . THR A 1 96 ? -8.663 4.176 -12.701 1.00 97.62 96 THR A CA 1
ATOM 728 C C . THR A 1 96 ? -9.063 3.637 -11.331 1.00 97.62 96 THR A C 1
ATOM 730 O O . THR A 1 96 ? -9.093 4.396 -10.363 1.00 97.62 96 THR A O 1
ATOM 733 N N . TYR A 1 97 ? -9.303 2.327 -11.226 1.00 98.00 97 TYR A N 1
ATOM 734 C CA . TYR A 1 97 ? -9.673 1.681 -9.968 1.00 98.00 97 TYR A CA 1
ATOM 735 C C . TYR A 1 97 ? -8.600 1.882 -8.890 1.00 98.00 97 TYR A C 1
ATOM 737 O O . TYR A 1 97 ? -8.906 2.248 -7.750 1.00 98.00 97 TYR A O 1
ATOM 745 N N . VAL A 1 98 ? -7.330 1.698 -9.260 1.00 98.50 98 VAL A N 1
ATOM 746 C CA . VAL A 1 98 ? -6.201 1.875 -8.349 1.00 98.50 98 VAL A CA 1
ATOM 747 C C . VAL A 1 98 ? -6.071 3.331 -7.910 1.00 98.50 98 VAL A C 1
ATOM 749 O O . VAL A 1 98 ? -5.982 3.595 -6.711 1.00 98.50 98 VAL A O 1
ATOM 752 N N . MET A 1 99 ? -6.115 4.287 -8.841 1.00 97.94 99 MET A N 1
ATOM 753 C CA . MET A 1 99 ? -6.031 5.719 -8.529 1.00 97.94 99 MET A CA 1
ATOM 754 C C . MET A 1 99 ? -7.138 6.155 -7.556 1.00 97.94 99 MET A C 1
ATOM 756 O O . MET A 1 99 ? -6.866 6.813 -6.547 1.00 97.94 99 MET A O 1
ATOM 760 N N . GLU A 1 100 ? -8.385 5.761 -7.819 1.00 97.75 100 GLU A N 1
ATOM 761 C CA . GLU A 1 100 ? -9.522 6.067 -6.948 1.00 97.75 100 GLU A CA 1
ATOM 762 C C . GLU A 1 100 ? -9.387 5.404 -5.571 1.00 97.75 100 GLU A C 1
ATOM 764 O O . GLU A 1 100 ? -9.647 6.039 -4.544 1.00 97.75 100 GLU A O 1
ATOM 769 N N . GLY A 1 101 ? -8.927 4.150 -5.525 1.00 97.88 101 GLY A N 1
ATOM 770 C CA . GLY A 1 101 ? -8.653 3.428 -4.285 1.00 97.88 101 GLY A CA 1
ATOM 771 C C . GLY A 1 101 ? -7.587 4.113 -3.425 1.00 97.88 101 GLY A C 1
ATOM 772 O O . GLY A 1 101 ? -7.798 4.323 -2.227 1.00 97.88 101 GLY A O 1
ATOM 773 N N . LEU A 1 102 ? -6.480 4.539 -4.037 1.00 97.69 102 LEU A N 1
ATOM 774 C CA . LEU A 1 102 ? -5.413 5.279 -3.362 1.00 97.69 102 LEU A CA 1
ATOM 775 C C . LEU A 1 102 ? -5.912 6.627 -2.825 1.00 97.69 102 LEU A C 1
ATOM 777 O O . LEU A 1 102 ? -5.674 6.950 -1.659 1.00 97.69 102 LEU A O 1
ATOM 781 N N . GLN A 1 103 ? -6.661 7.395 -3.624 1.00 97.06 103 GLN A N 1
ATOM 782 C CA . GLN A 1 103 ? -7.259 8.658 -3.169 1.00 97.06 103 GLN A CA 1
ATOM 783 C C . GLN A 1 103 ? -8.240 8.440 -2.015 1.00 97.06 103 GLN A C 1
ATOM 785 O O . GLN A 1 103 ? -8.224 9.194 -1.038 1.00 97.06 103 GLN A O 1
ATOM 790 N N . ARG A 1 104 ? -9.066 7.392 -2.078 1.00 96.69 104 ARG A N 1
ATOM 791 C CA . ARG A 1 104 ? -9.987 7.026 -0.997 1.00 96.69 104 ARG A CA 1
ATOM 792 C C . ARG A 1 104 ? -9.236 6.714 0.294 1.00 96.69 104 ARG A C 1
ATOM 794 O O . ARG A 1 104 ? -9.618 7.231 1.338 1.00 96.69 104 ARG A O 1
ATOM 801 N N . ILE A 1 105 ? -8.165 5.924 0.242 1.00 96.25 105 ILE A N 1
ATOM 802 C CA . ILE A 1 105 ? -7.349 5.614 1.425 1.00 96.25 105 ILE A CA 1
ATOM 803 C C . ILE A 1 105 ? -6.709 6.886 1.995 1.00 96.25 105 ILE A C 1
ATOM 805 O O . ILE A 1 105 ? -6.821 7.140 3.194 1.00 96.25 105 ILE A O 1
ATOM 809 N N . LEU A 1 106 ? -6.108 7.723 1.143 1.00 95.69 106 LEU A N 1
ATOM 810 C CA . LEU A 1 106 ? -5.464 8.975 1.557 1.00 95.69 106 LEU A CA 1
ATOM 811 C C . LEU A 1 106 ? 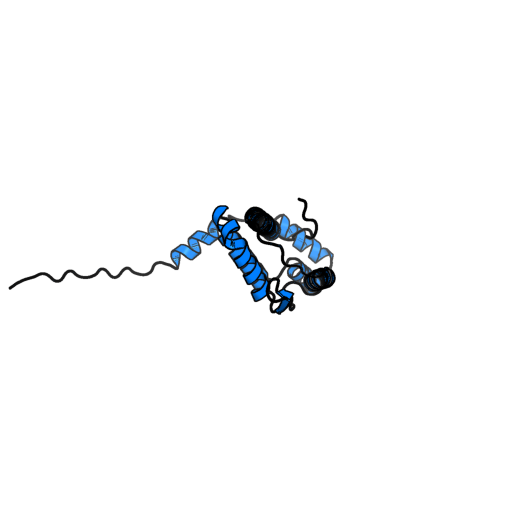-6.441 9.994 2.166 1.00 95.69 106 LEU A C 1
ATOM 813 O O . LEU A 1 106 ? -6.032 10.811 2.986 1.00 95.69 106 LEU A O 1
ATOM 817 N N . THR A 1 107 ? -7.714 9.976 1.764 1.00 94.88 107 THR A N 1
ATOM 818 C CA . THR A 1 107 ? -8.734 10.926 2.247 1.00 94.88 107 THR A CA 1
ATOM 819 C C . THR A 1 107 ? -9.548 10.395 3.424 1.00 94.88 107 THR A C 1
ATOM 821 O O . THR A 1 107 ? -9.844 11.142 4.354 1.00 94.88 107 THR A O 1
ATOM 824 N N . GLN A 1 108 ? -9.924 9.117 3.406 1.00 92.62 108 GLN A N 1
ATOM 825 C CA . GLN A 1 108 ? -10.844 8.532 4.386 1.00 92.62 108 GLN A CA 1
ATOM 826 C C . GLN A 1 108 ? -10.131 7.759 5.500 1.00 92.62 108 GLN A C 1
ATOM 828 O O . GLN A 1 108 ? -10.739 7.492 6.543 1.00 92.62 108 GLN A O 1
ATOM 833 N N . GLY A 1 109 ? -8.857 7.421 5.306 1.00 93.56 109 GLY A N 1
ATOM 834 C CA . GLY A 1 109 ? -8.086 6.585 6.215 1.00 93.56 109 GLY A CA 1
ATOM 835 C C . GLY A 1 109 ? -8.116 5.100 5.846 1.00 93.56 109 GLY A C 1
ATOM 836 O O . GLY A 1 109 ? -8.879 4.651 4.988 1.00 93.56 109 GLY A O 1
ATOM 837 N N . THR A 1 110 ? -7.279 4.333 6.539 1.00 94.44 110 THR A N 1
ATOM 838 C CA . THR A 1 110 ? -7.115 2.880 6.354 1.00 94.44 110 THR A CA 1
ATOM 839 C C . THR A 1 110 ? -8.126 2.072 7.174 1.00 94.44 110 THR A C 1
ATOM 841 O O . THR A 1 110 ? -8.828 2.617 8.031 1.00 94.44 110 THR A O 1
ATOM 844 N N . GLY A 1 111 ? -8.147 0.746 6.992 1.00 93.75 111 GLY A N 1
ATOM 845 C CA . GLY A 1 111 ? -8.844 -0.171 7.902 1.00 93.75 111 GLY A CA 1
ATOM 846 C C . GLY A 1 111 ? -8.438 0.027 9.369 1.00 93.75 111 GLY A C 1
ATOM 847 O O . GLY A 1 111 ? -9.309 0.127 10.230 1.00 93.75 111 GLY A O 1
ATOM 848 N N . ALA A 1 112 ? -7.144 0.213 9.654 1.00 94.06 112 ALA A N 1
ATOM 849 C CA . ALA A 1 112 ? -6.662 0.505 11.006 1.00 94.06 112 ALA A CA 1
ATOM 850 C C . ALA A 1 112 ? -7.215 1.837 11.546 1.00 94.06 112 ALA A C 1
ATOM 852 O O . ALA A 1 112 ? -7.642 1.906 12.698 1.00 94.06 112 ALA A O 1
ATOM 853 N N . THR A 1 113 ? -7.276 2.884 10.712 1.00 94.06 113 THR A N 1
ATOM 854 C CA . THR A 1 113 ? -7.893 4.172 11.080 1.00 94.06 113 THR A CA 1
ATOM 855 C C . THR A 1 113 ? -9.375 3.987 11.442 1.00 94.06 113 THR A C 1
ATOM 857 O O . THR A 1 113 ? -9.841 4.535 12.439 1.00 94.06 113 THR A O 1
ATOM 860 N N . ARG A 1 114 ? -10.122 3.183 10.673 1.00 93.81 114 ARG A N 1
ATOM 861 C CA . ARG A 1 114 ? -11.548 2.894 10.928 1.00 93.81 114 ARG A CA 1
ATOM 862 C C . ARG A 1 114 ? -11.757 2.072 12.202 1.00 93.81 114 ARG A C 1
ATOM 864 O O . ARG A 1 114 ? -12.644 2.389 12.991 1.00 93.81 114 ARG A O 1
ATOM 871 N N . GLN A 1 115 ? -10.917 1.066 12.438 1.00 94.75 115 GLN A N 1
ATOM 872 C CA . GLN A 1 115 ? -10.965 0.245 13.650 1.00 94.75 115 GLN A CA 1
ATOM 873 C C . GLN A 1 115 ? -10.671 1.070 14.908 1.00 94.75 115 GLN A C 1
ATOM 875 O O . GLN A 1 115 ? -11.440 0.995 15.866 1.00 94.75 115 GLN A 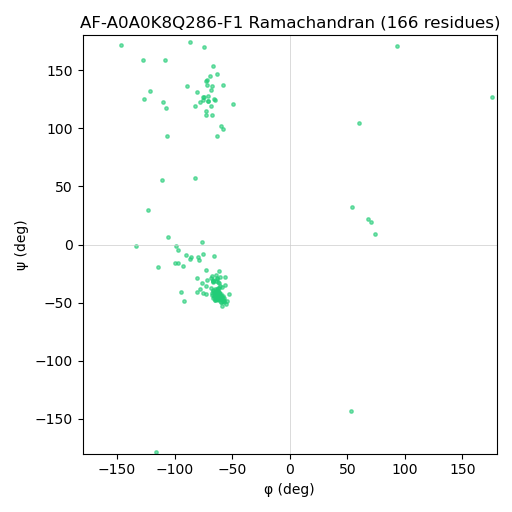O 1
ATOM 880 N N . ARG A 1 116 ? -9.628 1.918 14.886 1.00 95.06 116 ARG A N 1
ATOM 881 C CA . ARG A 1 116 ? -9.320 2.844 15.991 1.00 95.06 116 ARG A CA 1
ATOM 882 C C . ARG A 1 116 ? -10.491 3.773 16.293 1.00 95.06 116 ARG A C 1
ATOM 884 O O . ARG A 1 116 ? -10.923 3.832 17.437 1.00 95.06 116 ARG A O 1
ATOM 891 N N . ARG A 1 117 ? -11.084 4.393 15.266 1.00 94.81 117 ARG A N 1
ATOM 892 C CA . ARG A 1 117 ? -12.283 5.234 15.428 1.00 94.81 117 ARG A CA 1
ATOM 893 C C . ARG A 1 117 ? -13.462 4.472 16.031 1.00 94.81 117 ARG A C 1
ATOM 895 O O . ARG A 1 117 ? -14.219 5.056 16.796 1.00 94.81 117 ARG A O 1
ATOM 902 N N . SER A 1 118 ? -13.649 3.193 15.688 1.00 95.19 118 SER A N 1
ATOM 903 C CA . SER A 1 118 ? -14.719 2.390 16.294 1.00 95.19 118 SER A CA 1
ATOM 904 C C . SER A 1 118 ? -14.484 2.173 17.784 1.00 95.19 118 SER A C 1
ATOM 906 O O . SER A 1 118 ? -15.396 2.384 18.580 1.00 95.19 118 SER A O 1
ATOM 908 N N . TYR A 1 119 ? -13.248 1.834 18.153 1.00 97.25 119 TYR A N 1
ATOM 909 C CA . TYR A 1 119 ? -12.851 1.654 19.543 1.00 97.25 119 TYR A CA 1
ATOM 910 C C . TYR A 1 119 ? -12.962 2.955 20.348 1.00 97.25 119 TYR A C 1
ATOM 912 O O . TYR A 1 119 ? -13.517 2.949 21.439 1.00 97.25 119 TYR A O 1
ATOM 920 N N . GLU A 1 120 ? -12.497 4.082 19.808 1.00 96.81 120 GLU A N 1
ATOM 921 C CA . GLU A 1 120 ? -12.471 5.385 20.492 1.00 96.81 120 GLU A CA 1
ATOM 922 C C . GLU A 1 120 ? -13.857 5.914 20.883 1.00 96.81 120 GLU A C 1
ATOM 924 O O . GLU A 1 120 ? -13.953 6.705 21.817 1.00 96.81 120 GLU A O 1
ATOM 929 N N . ARG A 1 121 ? -14.934 5.474 20.215 1.00 93.38 121 ARG A N 1
ATOM 930 C CA . ARG A 1 121 ? -16.301 5.909 20.547 1.00 93.38 121 ARG A CA 1
ATOM 931 C C . ARG A 1 121 ? -16.721 5.499 21.956 1.00 93.38 121 ARG A C 1
ATOM 933 O O . ARG A 1 121 ? -17.261 6.326 22.681 1.00 93.38 121 ARG A O 1
ATOM 940 N N . ASN A 1 122 ? -16.470 4.241 22.321 1.00 94.81 122 ASN A N 1
ATOM 941 C CA . ASN A 1 122 ? -16.996 3.638 23.551 1.00 94.81 122 ASN A CA 1
ATOM 942 C C . ASN A 1 122 ? -15.943 2.852 24.360 1.00 94.81 122 ASN A C 1
ATOM 944 O O . ASN A 1 122 ? -16.269 2.279 25.395 1.00 94.81 122 ASN A O 1
ATOM 948 N N . GLY A 1 123 ? -14.695 2.761 23.889 1.00 96.19 123 GLY A N 1
ATOM 949 C CA . GLY A 1 123 ? -13.644 1.924 24.483 1.00 96.19 123 GLY A CA 1
ATOM 950 C C . GLY A 1 123 ? -13.896 0.415 24.355 1.00 96.19 123 GLY A C 1
ATOM 951 O O . GLY A 1 123 ? -13.376 -0.364 25.149 1.00 96.19 123 GLY A O 1
ATOM 952 N N . SER A 1 124 ? -14.718 -0.010 23.390 1.00 97.25 124 SER A N 1
ATOM 953 C CA . SER A 1 124 ? -15.219 -1.386 23.272 1.00 97.25 124 SER A CA 1
ATOM 954 C C . SER A 1 124 ? -14.607 -2.112 22.072 1.00 97.25 124 SER A C 1
ATOM 956 O O . SER A 1 124 ? -14.763 -1.696 20.924 1.00 97.25 124 SER A O 1
ATOM 958 N N . LEU A 1 125 ? -13.945 -3.248 22.318 1.00 96.62 125 LEU A N 1
ATOM 959 C CA . LEU A 1 125 ? -13.485 -4.141 21.243 1.00 96.62 125 LEU A CA 1
ATOM 960 C C . LEU A 1 125 ? -14.653 -4.822 20.516 1.00 96.62 125 LEU A C 1
ATOM 962 O O . LEU A 1 125 ? -14.547 -5.101 19.322 1.00 96.62 125 LEU A O 1
ATOM 966 N N . ALA A 1 126 ? -15.778 -5.049 21.201 1.00 96.81 126 ALA A N 1
ATOM 967 C CA . ALA A 1 126 ? -16.975 -5.609 20.576 1.00 96.81 126 ALA A CA 1
ATOM 968 C C . ALA A 1 126 ? -17.510 -4.685 19.468 1.00 96.81 126 ALA A C 1
ATOM 970 O O . ALA A 1 126 ? -17.972 -5.162 18.432 1.00 96.81 126 ALA A O 1
ATOM 971 N N . ASP A 1 127 ? -17.356 -3.369 19.624 1.00 95.69 127 ASP A N 1
ATOM 972 C CA . ASP A 1 127 ? -17.772 -2.382 18.623 1.00 95.69 127 ASP A CA 1
ATOM 973 C C . ASP A 1 127 ? -16.857 -2.411 17.393 1.00 95.69 127 ASP A C 1
ATOM 975 O O . ASP A 1 127 ? -17.293 -2.145 16.272 1.00 95.69 127 ASP A O 1
ATOM 979 N N . VAL A 1 128 ? -15.579 -2.759 17.567 1.00 96.44 128 VAL A N 1
ATOM 980 C CA . VAL A 1 128 ? -14.648 -2.977 16.450 1.00 96.44 128 VAL A CA 1
ATOM 981 C C . VAL A 1 128 ? -15.071 -4.204 15.643 1.00 96.44 128 VAL A C 1
ATOM 983 O O . VAL A 1 128 ? -15.150 -4.123 14.419 1.00 96.44 128 VAL A O 1
ATOM 986 N N . VAL A 1 129 ? -15.401 -5.313 16.315 1.00 95.88 129 VAL A N 1
ATOM 987 C CA . VAL A 1 129 ? -15.873 -6.549 15.663 1.00 95.88 129 VAL A CA 1
ATOM 988 C C . VAL A 1 129 ? -17.218 -6.328 14.971 1.00 95.88 129 VAL A C 1
ATOM 990 O O . VAL A 1 129 ? -17.397 -6.725 13.821 1.00 95.88 129 VAL A O 1
ATOM 993 N N . THR A 1 130 ? -18.149 -5.639 15.631 1.00 95.00 130 THR A N 1
ATOM 994 C CA . THR A 1 130 ? -19.459 -5.287 15.061 1.00 95.00 130 THR A CA 1
ATOM 995 C C . THR A 1 130 ? -19.293 -4.407 13.822 1.00 95.00 130 THR A C 1
ATOM 997 O O . THR A 1 130 ? -19.929 -4.636 12.799 1.00 95.00 130 THR A O 1
ATOM 1000 N N . HIS A 1 131 ? -18.377 -3.436 13.865 1.00 93.62 131 HIS A N 1
ATOM 1001 C CA . HIS A 1 131 ? -18.069 -2.623 12.695 1.00 93.62 131 HIS A CA 1
ATOM 1002 C C . HIS A 1 131 ? -17.456 -3.452 11.556 1.00 93.62 131 HIS A C 1
ATOM 1004 O O . HIS A 1 131 ? -17.876 -3.310 10.411 1.00 93.62 131 HIS A O 1
ATOM 1010 N N . ALA A 1 132 ? -16.495 -4.331 11.853 1.00 93.75 132 ALA A N 1
ATOM 1011 C CA . ALA A 1 132 ? -15.835 -5.155 10.841 1.00 93.75 132 ALA A CA 1
ATOM 1012 C C . ALA A 1 132 ? -16.785 -6.153 10.170 1.00 93.75 132 ALA A C 1
ATOM 1014 O O . ALA A 1 132 ? -16.762 -6.303 8.948 1.00 93.75 132 ALA A O 1
ATOM 1015 N N . THR A 1 133 ? -17.654 -6.792 10.954 1.00 93.81 133 THR A N 1
ATOM 1016 C CA . THR A 1 133 ? -18.701 -7.678 10.429 1.00 93.81 133 THR A CA 1
ATOM 1017 C C . THR A 1 133 ? -19.686 -6.903 9.560 1.00 93.81 133 THR A C 1
ATOM 1019 O O . THR A 1 133 ? -19.959 -7.343 8.450 1.00 93.81 133 THR A O 1
ATOM 1022 N N . GLY A 1 134 ? -20.125 -5.712 9.986 1.00 92.31 134 GLY A N 1
ATOM 1023 C CA . GLY A 1 134 ? -20.962 -4.830 9.167 1.00 92.31 134 GLY A CA 1
ATOM 1024 C C . GLY A 1 134 ? -20.335 -4.498 7.810 1.00 92.31 134 GLY A C 1
ATOM 1025 O O . GLY A 1 134 ? -20.953 -4.743 6.783 1.00 92.31 134 GLY A O 1
ATOM 1026 N N . VAL A 1 135 ? -19.076 -4.043 7.785 1.00 90.31 135 VAL A N 1
ATOM 1027 C CA . VAL A 1 135 ? -18.366 -3.705 6.531 1.00 90.31 135 VAL A CA 1
ATOM 1028 C C . VAL A 1 135 ? -18.184 -4.921 5.613 1.00 90.31 135 VAL A C 1
ATOM 1030 O O . VAL A 1 135 ? -18.195 -4.774 4.395 1.00 90.31 135 VAL A O 1
ATOM 1033 N N . THR A 1 136 ? -18.022 -6.119 6.179 1.00 85.69 136 THR A N 1
ATOM 1034 C CA . THR A 1 136 ? -17.825 -7.351 5.394 1.00 85.69 136 THR A CA 1
ATOM 1035 C C 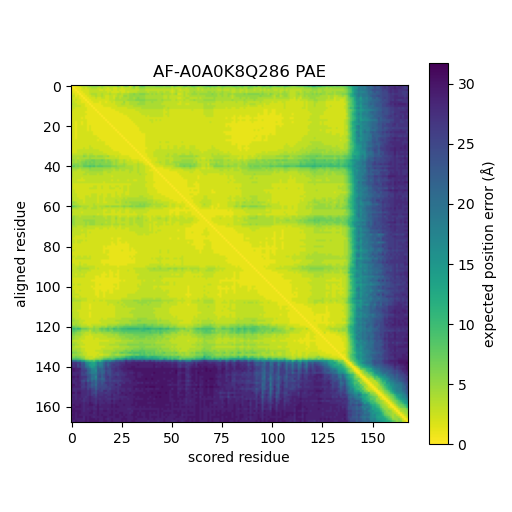. THR A 1 136 ? -19.147 -7.922 4.865 1.00 85.69 136 THR A C 1
ATOM 1037 O O . THR A 1 136 ? -19.155 -8.580 3.827 1.00 85.69 136 THR A O 1
ATOM 1040 N N . HIS A 1 137 ? -20.259 -7.688 5.572 1.00 84.88 137 HIS A N 1
ATOM 1041 C CA . HIS A 1 137 ? -21.590 -8.193 5.222 1.00 84.88 137 HIS A CA 1
ATOM 1042 C C . HIS A 1 137 ? -22.467 -7.200 4.458 1.00 84.88 137 HIS A C 1
ATOM 1044 O O . HIS A 1 137 ? -23.462 -7.627 3.875 1.00 84.88 137 HIS A O 1
ATOM 1050 N N . GLU A 1 138 ? -22.142 -5.905 4.449 1.00 67.00 138 GLU A N 1
ATOM 1051 C CA . GLU A 1 138 ? -22.791 -4.944 3.560 1.00 67.00 138 GLU A CA 1
ATOM 1052 C C . GLU A 1 138 ? -22.553 -5.383 2.106 1.00 67.00 138 GLU A C 1
ATOM 1054 O O . GLU A 1 138 ? -21.468 -5.200 1.548 1.00 67.00 138 GLU A O 1
ATOM 1059 N N . GLU A 1 139 ? -23.577 -5.992 1.490 1.00 48.66 139 GLU A N 1
ATOM 1060 C CA . GLU A 1 139 ? -23.639 -6.187 0.044 1.00 48.66 139 GLU A CA 1
ATOM 1061 C C . GLU A 1 139 ? -23.321 -4.844 -0.600 1.00 48.66 139 GLU A C 1
ATOM 1063 O O . GLU A 1 139 ? -23.979 -3.835 -0.339 1.00 48.66 139 GLU A O 1
ATOM 1068 N N . THR A 1 140 ? -22.271 -4.820 -1.417 1.00 48.28 140 THR A N 1
ATOM 1069 C CA . THR A 1 140 ? -21.876 -3.633 -2.162 1.00 48.28 140 THR A CA 1
ATOM 1070 C C . THR A 1 140 ? -23.060 -3.228 -3.026 1.00 48.28 140 THR A C 1
ATOM 1072 O O . THR A 1 140 ? -23.303 -3.799 -4.086 1.00 48.28 140 THR A O 1
ATOM 1075 N N . SER A 1 141 ? -23.823 -2.238 -2.568 1.00 40.25 141 SER A N 1
ATOM 1076 C CA . SER A 1 141 ? -24.879 -1.620 -3.347 1.00 40.25 141 SER A CA 1
ATOM 1077 C C . SER A 1 141 ? -24.232 -0.954 -4.565 1.00 40.25 141 SER A C 1
ATOM 1079 O O . SER A 1 141 ? -23.764 0.177 -4.495 1.00 40.25 141 SER A O 1
ATOM 1081 N N . ASN A 1 142 ? -24.195 -1.725 -5.653 1.00 36.94 142 ASN A N 1
ATOM 1082 C CA . ASN A 1 142 ? -23.927 -1.390 -7.046 1.00 36.94 142 ASN A CA 1
ATOM 1083 C C . ASN A 1 142 ? -22.548 -0.755 -7.389 1.00 36.94 142 ASN A C 1
ATOM 1085 O O . ASN A 1 142 ? -22.370 0.454 -7.235 1.00 36.94 142 ASN A O 1
ATOM 1089 N N . PRO A 1 143 ? -21.598 -1.507 -7.987 1.00 43.16 143 PRO A N 1
ATOM 1090 C CA . PRO A 1 143 ? -20.327 -0.957 -8.474 1.00 43.16 143 PRO A CA 1
ATOM 1091 C C . PRO A 1 143 ? -20.464 0.043 -9.642 1.00 43.16 143 PRO A C 1
ATOM 1093 O O . PRO A 1 143 ? -19.499 0.733 -9.964 1.00 43.16 143 PRO A O 1
ATOM 1096 N N . HIS A 1 144 ? -21.647 0.187 -10.254 1.00 44.56 144 HIS A N 1
ATOM 1097 C CA . HIS A 1 144 ? -21.859 1.075 -11.406 1.00 44.56 144 HIS A CA 1
ATOM 1098 C C . HIS A 1 144 ? -22.440 2.463 -11.078 1.00 44.56 144 HIS A C 1
ATOM 1100 O O . HIS A 1 144 ? -22.522 3.307 -11.968 1.00 44.56 144 HIS A O 1
ATOM 1106 N N . SER A 1 145 ? -22.806 2.770 -9.825 1.00 44.16 145 SER A N 1
ATOM 1107 C CA . SER A 1 145 ? -23.478 4.049 -9.518 1.00 44.16 145 SER A CA 1
ATOM 1108 C C . SER A 1 145 ? -22.541 5.264 -9.402 1.00 44.16 145 SER A C 1
ATOM 1110 O O . SER A 1 145 ? -23.014 6.400 -9.311 1.00 44.16 145 SER A O 1
ATOM 1112 N N . GLY A 1 146 ? -21.220 5.053 -9.365 1.00 37.94 146 GLY A N 1
ATOM 1113 C CA . GLY A 1 146 ? -20.222 6.128 -9.286 1.00 37.94 146 GLY A CA 1
ATOM 1114 C C . GLY A 1 146 ? -19.932 6.793 -10.636 1.00 37.94 146 GLY A C 1
ATOM 1115 O O . GLY A 1 146 ? -19.864 8.021 -10.721 1.00 37.94 146 GLY A O 1
ATOM 1116 N N . ALA A 1 147 ? -19.842 5.995 -11.704 1.00 43.00 147 ALA A N 1
ATOM 1117 C CA . ALA A 1 147 ? -19.443 6.458 -13.034 1.00 43.00 147 ALA A CA 1
ATOM 1118 C C . ALA A 1 147 ? -20.489 7.383 -13.692 1.00 43.00 147 ALA A C 1
ATOM 1120 O O . ALA A 1 147 ? -20.135 8.395 -14.300 1.00 43.00 147 ALA A O 1
ATOM 1121 N N . GLU A 1 148 ? -21.787 7.117 -13.502 1.00 31.95 148 GLU A N 1
ATOM 1122 C CA . GLU A 1 148 ? -22.857 7.965 -14.056 1.00 31.95 148 GLU A CA 1
ATOM 1123 C C . GLU A 1 148 ? -22.928 9.361 -13.418 1.00 31.95 148 GLU A C 1
ATOM 1125 O O . GLU A 1 148 ? -23.361 10.321 -14.063 1.00 31.95 148 GLU A O 1
ATOM 1130 N N . ARG A 1 149 ? -22.488 9.513 -12.160 1.00 38.19 149 ARG A N 1
ATOM 1131 C CA . ARG A 1 149 ? -22.549 10.805 -11.458 1.00 38.19 149 ARG A CA 1
ATOM 1132 C C . ARG A 1 149 ? -21.462 11.769 -11.939 1.00 38.19 149 ARG A C 1
ATOM 1134 O O . ARG A 1 149 ? -21.716 12.968 -12.022 1.00 38.19 149 ARG A O 1
ATOM 1141 N N . VAL A 1 150 ? -20.291 11.248 -12.309 1.00 41.69 150 VAL A N 1
ATOM 1142 C CA . VAL A 1 150 ? -19.170 12.046 -12.832 1.00 41.69 150 VAL A CA 1
ATOM 1143 C C . VAL A 1 150 ? -19.441 12.480 -14.276 1.00 41.69 150 VAL A C 1
ATOM 1145 O O . VAL A 1 150 ? -19.277 13.658 -14.595 1.00 41.69 150 VAL A O 1
ATOM 1148 N N . LEU A 1 151 ? -19.984 11.592 -15.118 1.00 40.53 151 LEU A N 1
ATOM 1149 C CA . LEU A 1 151 ? -20.303 11.902 -16.520 1.00 40.53 151 LEU A CA 1
ATOM 1150 C C . LEU A 1 151 ? -21.377 12.994 -16.680 1.00 40.53 151 LEU A C 1
ATOM 1152 O O . LEU A 1 151 ? -21.321 13.772 -17.629 1.00 40.53 151 LEU A O 1
ATOM 1156 N N . ARG A 1 152 ? -22.309 13.134 -15.726 1.00 41.22 152 ARG A N 1
ATOM 1157 C CA . ARG A 1 152 ? -23.297 14.231 -15.742 1.00 41.22 152 ARG A CA 1
ATOM 1158 C C . ARG A 1 152 ? -22.717 15.604 -15.393 1.00 41.22 152 ARG A C 1
ATOM 1160 O O . ARG A 1 152 ? -23.310 16.610 -15.768 1.00 41.22 152 ARG A O 1
ATOM 1167 N N . SER A 1 153 ? -21.578 15.664 -14.701 1.00 40.66 153 SER A N 1
ATOM 1168 C CA . SER A 1 153 ? -20.916 16.936 -14.355 1.00 40.66 153 SER A CA 1
ATOM 1169 C C . SER A 1 153 ? -19.969 17.464 -15.439 1.00 40.66 153 SER A C 1
ATOM 1171 O O . SER A 1 153 ? -19.587 18.631 -15.392 1.00 40.66 153 SER A O 1
ATOM 1173 N N . VAL A 1 154 ? -19.634 16.643 -16.443 1.00 40.34 154 VAL A N 1
ATOM 1174 C CA . VAL A 1 154 ? -18.730 16.995 -17.551 1.00 40.34 154 VAL A CA 1
ATOM 1175 C C . VAL A 1 154 ? -19.522 17.084 -18.860 1.00 40.34 154 VAL A C 1
ATOM 1177 O O . VAL A 1 154 ? -19.229 16.420 -19.847 1.00 40.34 154 VAL A O 1
ATOM 1180 N N . VAL A 1 155 ? -20.564 17.917 -18.886 1.00 41.19 155 VAL A N 1
ATOM 1181 C CA . VAL A 1 155 ? -21.152 18.399 -20.146 1.00 41.19 155 VAL A CA 1
ATOM 1182 C C . VAL A 1 155 ? -20.740 19.857 -20.308 1.00 41.19 155 VAL A C 1
ATOM 1184 O O . VAL A 1 155 ? -21.372 20.771 -19.786 1.00 41.19 155 VAL A O 1
ATOM 1187 N N . ILE A 1 156 ? -19.633 20.070 -21.017 1.00 43.53 156 ILE A N 1
ATOM 1188 C CA . ILE A 1 156 ? -19.209 21.393 -21.484 1.00 43.53 156 ILE A CA 1
ATOM 1189 C C . ILE A 1 156 ? -20.133 21.774 -22.656 1.00 43.53 156 ILE A C 1
ATOM 1191 O O . ILE A 1 156 ? -20.244 20.991 -23.603 1.00 43.53 156 ILE A O 1
ATOM 1195 N N . PRO A 1 157 ? -20.804 22.941 -22.658 1.00 37.03 157 PRO A N 1
ATOM 1196 C CA . PRO A 1 157 ? -21.658 23.323 -23.777 1.00 37.03 157 PRO A CA 1
ATOM 1197 C C . PRO A 1 157 ? -20.808 23.599 -25.026 1.00 37.03 157 PRO A C 1
ATOM 1199 O O . PRO A 1 157 ? -19.964 24.497 -25.038 1.00 37.03 157 PRO A O 1
ATOM 1202 N N . SER A 1 158 ? -21.039 22.840 -26.102 1.00 42.03 158 SER A N 1
ATOM 1203 C CA . SER A 1 158 ? -20.374 23.050 -27.391 1.00 42.03 158 SER A CA 1
ATOM 1204 C C . SER A 1 158 ? -20.833 24.374 -28.019 1.00 42.03 158 SER A C 1
ATOM 1206 O O . SER A 1 158 ? -21.978 24.491 -28.467 1.00 42.03 158 SER A O 1
ATOM 1208 N N . ARG A 1 159 ? -19.950 25.374 -28.106 1.00 40.16 159 ARG A N 1
ATOM 1209 C CA . ARG A 1 159 ? -20.150 26.519 -29.008 1.00 40.16 159 ARG A CA 1
ATOM 1210 C C . ARG A 1 159 ? -19.921 26.051 -30.446 1.00 40.16 159 ARG A C 1
ATOM 1212 O O . ARG A 1 159 ? -18.808 25.679 -30.803 1.00 40.16 159 ARG A O 1
ATOM 1219 N N . ARG A 1 160 ? -20.967 26.082 -31.276 1.00 41.88 160 ARG A N 1
ATOM 1220 C CA . ARG A 1 160 ? -20.834 25.937 -32.735 1.00 41.88 160 ARG A CA 1
ATOM 1221 C C . ARG A 1 160 ? -20.193 27.208 -33.316 1.00 41.88 160 ARG A C 1
ATOM 1223 O O . ARG A 1 160 ? -20.618 28.296 -32.924 1.00 41.88 160 ARG A O 1
ATOM 1230 N N . PRO A 1 161 ? -19.239 27.121 -34.257 1.00 41.38 161 PRO A N 1
ATOM 1231 C CA . PRO A 1 161 ? -18.814 28.287 -35.017 1.00 41.38 161 PRO A CA 1
ATOM 1232 C C . PRO A 1 161 ? -19.882 28.627 -36.067 1.00 41.38 161 PRO A C 1
ATOM 1234 O O . PRO A 1 161 ? -20.316 27.770 -36.837 1.00 41.38 161 PRO A O 1
ATOM 1237 N N . GLY A 1 162 ? -20.336 29.881 -36.062 1.00 42.19 162 GLY A N 1
ATOM 1238 C CA . GLY A 1 162 ? -21.218 30.424 -37.088 1.00 42.19 162 GLY A CA 1
ATOM 1239 C C . GLY A 1 162 ? -20.460 30.601 -38.400 1.00 42.19 162 GLY A C 1
ATOM 1240 O O . GLY A 1 162 ? -19.439 31.283 -38.448 1.00 42.19 162 GLY A O 1
ATOM 1241 N N . VAL A 1 163 ? -20.972 29.980 -39.459 1.00 48.75 163 VAL A N 1
ATOM 1242 C CA . VAL A 1 163 ? -20.551 30.211 -40.842 1.00 48.75 163 VAL A CA 1
ATOM 1243 C C . VAL A 1 163 ? -21.089 31.580 -41.262 1.00 48.75 163 VAL A C 1
ATOM 1245 O O . VAL A 1 163 ? -22.301 31.757 -41.372 1.00 48.75 163 VAL A O 1
ATOM 1248 N N . ALA A 1 164 ? -20.204 32.556 -41.468 1.00 46.12 164 ALA A N 1
ATOM 1249 C CA . ALA A 1 164 ? -20.563 33.820 -42.102 1.00 46.12 164 ALA A CA 1
ATOM 1250 C C . ALA A 1 164 ? -20.555 33.632 -43.625 1.00 46.12 164 ALA A C 1
ATOM 1252 O O . ALA A 1 164 ? -19.542 33.263 -44.219 1.00 46.12 164 ALA A O 1
ATOM 1253 N N . ALA A 1 165 ? -21.721 33.846 -44.227 1.00 41.59 165 ALA A N 1
ATOM 1254 C CA . ALA A 1 165 ? -21.960 33.773 -45.656 1.00 41.59 165 ALA A CA 1
ATOM 1255 C C . ALA A 1 165 ? -21.319 34.952 -46.410 1.00 41.59 165 ALA A C 1
ATOM 1257 O O . ALA A 1 165 ? -21.369 36.098 -45.967 1.00 41.59 165 ALA A O 1
ATOM 1258 N N . LEU A 1 166 ? -20.777 34.644 -47.588 1.00 43.62 166 LEU A N 1
ATOM 1259 C CA . LEU A 1 166 ? -20.410 35.582 -48.650 1.00 43.62 166 LEU A CA 1
ATOM 1260 C C . LEU A 1 166 ? -21.659 36.215 -49.289 1.00 43.62 166 LEU A C 1
ATOM 12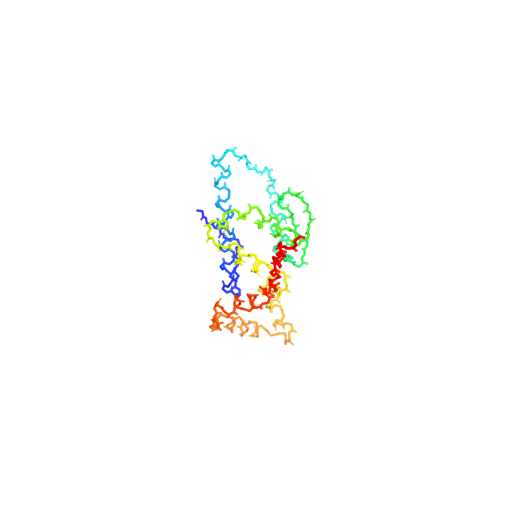62 O O . LEU A 1 166 ? -22.583 35.495 -49.668 1.00 43.62 166 LEU A O 1
ATOM 1266 N N . SER A 1 167 ? -21.648 37.541 -49.451 1.00 42.56 167 SER A N 1
ATOM 1267 C CA . SER A 1 167 ? -22.430 38.388 -50.386 1.00 42.56 167 SER A CA 1
ATOM 1268 C C . SER A 1 167 ? -22.076 39.845 -50.036 1.00 42.56 167 SER A C 1
ATOM 1270 O O . SER A 1 167 ? -22.183 40.186 -48.865 1.00 42.56 167 SER A O 1
ATOM 1272 N N . ARG A 1 168 ? -21.648 40.775 -50.891 1.00 49.31 168 ARG A N 1
ATOM 1273 C CA . ARG A 1 168 ? -21.502 40.952 -52.342 1.00 49.31 168 ARG A CA 1
ATOM 1274 C C . ARG A 1 168 ? -20.367 41.956 -52.559 1.00 49.31 168 ARG A C 1
ATOM 1276 O O . ARG A 1 168 ? -20.125 42.744 -51.618 1.00 49.31 168 ARG A O 1
#

pLDDT: mean 85.65, std 20.63, range [31.95, 98.56]

Nearest PDB structures (foldseek):
  1tt4-assembly1_B  TM=7.346E-01  e=1.459E-01  Salmonella enterica subsp. enterica serovar Typhimurium str. LT2
  4b0t-assembly1_B  TM=5.026E-01  e=6.233E-01  Corynebacterium glutamicum
  4b0s-assembly1_A  TM=4.691E-01  e=2.523E+00  Acidothermus cellulolyticus 11B

Foldseek 3Di:
DDDDLDDDFLAVLVVVLVVLLVQLVVVLVVVCVVVVNDDDPDDPVLVVVQSVCCVPQNQNAWGQAPPVRDTDHSVVSLVSSLVSSVVVCVVVVNSVSNVVSSVCCNPVHGLVVVLVVQCVVPVDNVSSVVSSCCNVPPDPPDPPPPVVVVVVVPDDPDDDD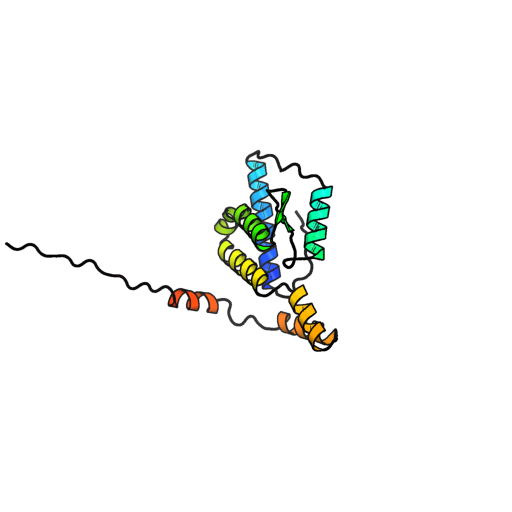DDDDDDD

Solvent-accessible surface area (backbone atoms only — not comparable to full-atom values): 10163 Å² total; per-residue (Å²): 139,86,89,84,86,74,75,88,59,56,42,71,68,57,44,52,38,51,52,53,51,51,51,17,48,51,51,42,52,50,52,38,50,75,69,68,51,78,77,83,88,71,54,69,69,58,54,51,51,37,50,51,40,40,74,75,42,45,75,83,32,65,31,60,22,90,84,79,74,41,78,36,50,34,67,59,38,51,48,54,53,47,64,70,22,38,70,53,21,54,78,69,67,42,42,66,60,41,54,54,47,52,51,46,38,77,73,75,46,50,55,66,53,53,41,50,56,38,23,70,76,74,76,32,70,66,47,28,52,53,50,44,50,48,57,66,65,54,74,78,85,56,95,68,68,64,63,63,59,55,58,70,74,68,70,76,85,82,82,77,84,82,83,82,78,92,84,134

Radius of gyration: 21.93 Å; Cα contacts (8 Å, |Δi|>4): 108; chains: 1; bounding box: 46×56×77 Å